Protein AF-A0A7X6VJ50-F1 (afdb_monomer_lite)

Secondary structure (DSSP, 8-state):
---PPPP----TTHHHHHHHHHHTS---S-SEEEEEETTTTEEEEEEHHHHHHHHHHHHS-TTS-HHHHHHHHHHHHHHHHHHHHHHHHS---S-SS-TT-SEE----

Sequence (108 aa):
MVFAVPAIIGANGFLADNIKNELQQQSILPEEISVFFSEEGVVQQVNFEEYVKGVVAAEMPASFEKEALKAQAVAARTYAYYKIKQFEDAPPITMHPHADAPICTEPT

Radius of gyration: 23.14 Å; chains: 1; bounding box: 34×84×31 Å

Foldseek 3Di:
DDDDDDDPPDPPPVVVVVVVVVVVPDPPDDQWFWEQEVVVRDIDIDGLLVVLVVQLVVPDPPPDDPVVSVVSSVVSSVVLVVLVVVCVVPQDPDDDSDSPGSHYDDDD

pLDDT: mean 77.04, std 18.75, range [38.5, 96.81]

Structure (mmCIF, N/CA/C/O backbone):
data_AF-A0A7X6VJ50-F1
#
_entry.id   AF-A0A7X6VJ50-F1
#
loop_
_atom_site.group_PDB
_atom_site.id
_atom_site.type_symbol
_atom_site.label_atom_id
_atom_site.label_alt_id
_atom_site.label_comp_id
_atom_site.label_asym_id
_atom_site.label_entity_id
_atom_site.label_seq_id
_atom_site.pdbx_PDB_ins_code
_atom_site.Cartn_x
_atom_site.Cartn_y
_atom_site.Cartn_z
_atom_site.occupancy
_atom_site.B_iso_or_equiv
_atom_site.auth_seq_id
_atom_site.auth_comp_id
_atom_site.auth_asym_id
_atom_site.auth_atom_id
_atom_site.pdbx_PDB_model_num
ATOM 1 N N . MET A 1 1 ? 1.004 70.553 17.083 1.00 43.38 1 MET A N 1
ATOM 2 C CA . MET A 1 1 ? 1.354 70.252 15.680 1.00 43.38 1 MET A CA 1
ATOM 3 C C . MET A 1 1 ? 1.177 68.753 15.508 1.00 43.38 1 MET A C 1
ATOM 5 O O . MET A 1 1 ? 1.861 67.997 16.182 1.00 43.38 1 MET A O 1
ATOM 9 N N . VAL A 1 2 ? 0.140 68.343 14.780 1.00 38.50 2 VAL A N 1
ATOM 10 C CA . VAL A 1 2 ? -0.260 66.939 14.609 1.00 38.50 2 VAL A CA 1
ATOM 11 C C . VAL A 1 2 ? 0.732 66.287 13.651 1.00 38.50 2 VAL A C 1
ATOM 13 O O . VAL A 1 2 ? 0.770 66.662 12.484 1.00 38.50 2 VAL A O 1
ATOM 16 N N . PHE A 1 3 ? 1.547 65.351 14.129 1.00 44.28 3 PHE A N 1
ATOM 17 C CA . PHE A 1 3 ? 2.340 64.498 13.248 1.00 44.28 3 PHE A CA 1
ATOM 18 C C . PHE A 1 3 ? 1.558 63.207 13.019 1.00 44.28 3 PHE A C 1
ATOM 20 O O . PHE A 1 3 ? 1.257 62.468 13.953 1.00 44.28 3 PHE A O 1
ATOM 27 N N . ALA A 1 4 ? 1.146 63.023 11.767 1.00 39.72 4 ALA A N 1
ATOM 28 C CA . ALA A 1 4 ? 0.368 61.897 11.289 1.00 39.72 4 ALA A CA 1
ATOM 29 C C . ALA A 1 4 ? 1.104 60.572 11.533 1.00 39.72 4 ALA A C 1
ATOM 31 O O . ALA A 1 4 ? 2.281 60.428 11.203 1.00 39.72 4 ALA A O 1
ATOM 32 N N . VAL A 1 5 ? 0.382 59.601 12.086 1.00 44.12 5 VAL A N 1
ATOM 33 C CA . VAL A 1 5 ? 0.803 58.200 12.142 1.00 44.12 5 VAL A CA 1
ATOM 34 C C . VAL A 1 5 ? 0.688 57.630 10.724 1.00 44.12 5 VAL A C 1
ATOM 36 O O . VAL A 1 5 ? -0.398 57.717 10.142 1.00 44.12 5 VAL A O 1
ATOM 39 N N . PRO A 1 6 ? 1.748 57.047 10.140 1.00 48.41 6 PRO A N 1
ATOM 40 C CA . PRO A 1 6 ? 1.615 56.328 8.885 1.00 48.41 6 PRO A CA 1
ATOM 41 C C . PRO A 1 6 ? 0.794 55.061 9.129 1.00 48.41 6 PRO A C 1
ATOM 43 O O . PRO A 1 6 ? 1.108 54.255 10.005 1.00 48.41 6 PRO A O 1
ATOM 46 N N . ALA A 1 7 ? -0.275 54.908 8.354 1.00 40.97 7 ALA A N 1
ATOM 47 C CA . ALA A 1 7 ? -1.102 53.717 8.320 1.00 40.97 7 ALA A CA 1
ATOM 48 C C . ALA A 1 7 ? -0.248 52.473 8.023 1.00 40.97 7 ALA A C 1
ATOM 50 O O . ALA A 1 7 ? 0.473 52.427 7.025 1.00 40.97 7 ALA A O 1
ATOM 51 N N . ILE A 1 8 ? -0.363 51.450 8.873 1.00 50.75 8 ILE A N 1
ATOM 52 C CA . ILE A 1 8 ? 0.107 50.095 8.580 1.00 50.75 8 ILE A CA 1
ATOM 53 C C . ILE A 1 8 ? -0.804 49.547 7.476 1.00 50.75 8 ILE A C 1
ATOM 55 O O . ILE A 1 8 ? -1.899 49.052 7.735 1.00 50.75 8 ILE A O 1
ATOM 59 N N . ILE A 1 9 ? -0.378 49.703 6.224 1.00 47.00 9 ILE A N 1
ATOM 60 C CA . ILE A 1 9 ? -1.047 49.117 5.064 1.00 47.00 9 ILE A CA 1
ATOM 61 C C . ILE A 1 9 ? -0.576 47.664 4.936 1.00 47.00 9 ILE A C 1
ATOM 63 O O . ILE A 1 9 ? 0.538 47.388 4.509 1.00 47.00 9 ILE A O 1
ATOM 67 N N . GLY A 1 10 ? -1.458 46.757 5.360 1.00 47.97 10 GLY A N 1
ATOM 68 C CA . GLY A 1 10 ? -1.701 45.430 4.788 1.00 47.97 10 GLY A CA 1
ATOM 69 C C . GLY A 1 10 ? -0.504 44.569 4.372 1.00 47.97 10 GLY A C 1
ATOM 70 O O . GLY A 1 10 ? -0.183 44.498 3.193 1.00 47.97 10 GLY A O 1
ATOM 71 N N . ALA A 1 11 ? 0.016 43.763 5.302 1.00 51.50 11 ALA A N 1
ATOM 72 C CA . ALA A 1 11 ? 0.800 42.558 4.992 1.00 51.50 11 ALA A CA 1
ATOM 73 C C . ALA A 1 11 ? -0.028 41.258 5.134 1.00 51.50 11 ALA A C 1
ATOM 75 O O . ALA A 1 11 ? 0.526 40.178 5.322 1.00 51.50 11 ALA A O 1
ATOM 76 N N . ASN A 1 12 ? -1.362 41.339 5.035 1.00 53.66 12 ASN A N 1
ATOM 77 C CA . ASN A 1 12 ? -2.250 40.180 5.218 1.00 53.66 12 ASN A CA 1
ATOM 78 C C . ASN A 1 12 ? -2.243 39.187 4.035 1.00 53.66 12 ASN A C 1
ATOM 80 O O . ASN A 1 12 ? -2.816 38.111 4.163 1.00 53.66 12 ASN A O 1
ATOM 84 N N . GLY A 1 13 ? -1.612 39.522 2.901 1.00 52.16 13 GLY A N 1
ATOM 85 C CA . GLY A 1 13 ? -1.437 38.600 1.765 1.00 52.16 13 GLY A CA 1
ATOM 86 C C . GLY A 1 13 ? -0.111 37.835 1.808 1.00 52.16 13 GLY A C 1
ATOM 87 O O . GLY A 1 13 ? -0.086 36.616 1.705 1.00 52.16 13 GLY A O 1
ATOM 88 N N . PHE A 1 14 ? 0.996 38.535 2.070 1.00 51.41 14 PHE A N 1
ATOM 89 C CA . PHE A 1 14 ? 2.343 37.963 1.964 1.00 51.41 14 PHE A CA 1
ATOM 90 C C . PHE A 1 14 ? 2.637 36.867 3.004 1.00 51.41 14 PHE A C 1
ATOM 92 O O . PHE A 1 14 ? 3.321 35.893 2.702 1.00 51.41 14 PHE A O 1
ATOM 99 N N . LEU A 1 15 ? 2.084 36.980 4.219 1.00 55.06 15 LEU A N 1
ATOM 100 C CA . LEU A 1 15 ? 2.228 35.928 5.234 1.00 55.06 15 LEU A CA 1
ATOM 101 C C . LEU A 1 15 ? 1.354 34.698 4.936 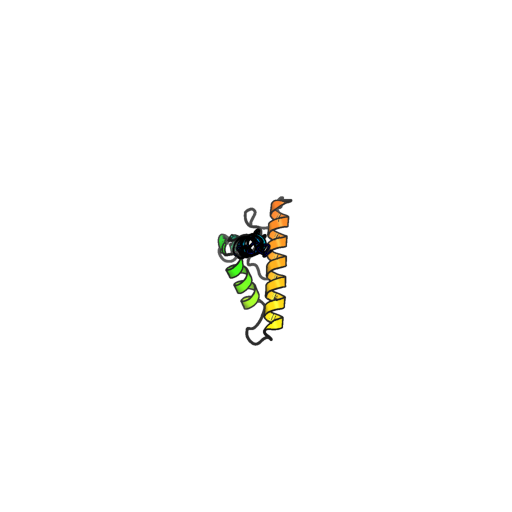1.00 55.06 15 LEU A C 1
ATOM 103 O O . LEU A 1 15 ? 1.767 33.579 5.220 1.00 55.06 15 LEU A O 1
ATOM 107 N N . ALA A 1 16 ? 0.171 34.881 4.339 1.00 56.59 16 ALA A N 1
ATOM 108 C CA . ALA A 1 16 ? -0.736 33.778 4.018 1.00 56.59 16 ALA A CA 1
ATOM 109 C C . ALA A 1 16 ? -0.254 32.960 2.809 1.00 56.59 16 ALA A C 1
ATOM 111 O O . ALA A 1 16 ? -0.411 31.738 2.788 1.00 56.59 16 ALA A O 1
ATOM 112 N N . ASP A 1 17 ? 0.359 33.624 1.831 1.00 57.03 17 ASP A N 1
ATOM 113 C CA . ASP A 1 17 ? 0.870 32.977 0.622 1.00 57.03 17 ASP A CA 1
ATOM 114 C C . ASP A 1 17 ? 2.182 32.215 0.883 1.00 57.03 17 ASP A C 1
ATOM 116 O O . ASP A 1 17 ? 2.406 31.157 0.294 1.00 57.03 17 ASP A O 1
ATOM 120 N N . ASN A 1 18 ? 3.007 32.670 1.836 1.00 57.00 18 ASN A N 1
ATOM 121 C CA . ASN A 1 18 ? 4.210 31.942 2.257 1.00 57.00 18 ASN A CA 1
ATOM 122 C C . ASN A 1 18 ? 3.889 30.687 3.086 1.00 57.00 18 ASN A C 1
ATOM 124 O O . ASN A 1 18 ? 4.487 29.645 2.841 1.00 57.00 18 ASN A O 1
ATOM 128 N N . ILE A 1 19 ? 2.895 30.728 3.985 1.00 62.47 19 ILE A N 1
ATOM 129 C CA . ILE A 1 19 ? 2.475 29.537 4.756 1.00 62.47 19 ILE A CA 1
ATOM 130 C C . ILE A 1 19 ? 1.886 28.460 3.831 1.00 62.47 19 ILE A C 1
ATOM 132 O O . ILE A 1 19 ? 2.114 27.268 4.031 1.00 62.47 19 ILE A O 1
ATOM 136 N N . LYS A 1 20 ? 1.145 28.860 2.789 1.00 55.88 20 LYS A N 1
ATOM 137 C CA . LYS A 1 20 ? 0.635 27.917 1.782 1.00 55.88 20 LYS A CA 1
ATOM 138 C C . LYS A 1 20 ? 1.760 27.298 0.957 1.00 55.88 20 LYS A C 1
ATOM 140 O O . LYS A 1 20 ? 1.718 26.098 0.721 1.00 55.88 20 LYS A O 1
ATOM 145 N N . ASN A 1 21 ? 2.767 28.082 0.570 1.00 52.69 21 ASN A N 1
ATOM 146 C CA . ASN A 1 21 ? 3.926 27.568 -0.161 1.00 52.69 21 ASN A CA 1
ATOM 147 C C . ASN A 1 21 ? 4.795 26.619 0.686 1.00 52.69 21 ASN A C 1
ATOM 149 O O . ASN A 1 21 ? 5.271 25.624 0.155 1.00 52.69 21 ASN A O 1
ATOM 153 N N . GLU A 1 22 ? 4.941 26.847 1.996 1.00 55.81 22 GLU A N 1
ATOM 154 C CA . GLU A 1 22 ? 5.686 25.940 2.888 1.00 55.81 22 GLU A CA 1
ATOM 155 C C . GLU A 1 22 ? 4.929 24.634 3.193 1.00 55.81 22 GLU A C 1
ATOM 157 O O . GLU A 1 22 ? 5.545 23.574 3.271 1.00 55.81 22 GLU A O 1
ATOM 162 N N . LEU A 1 23 ? 3.593 24.665 3.294 1.00 54.66 23 LEU A N 1
ATOM 163 C CA . LEU A 1 23 ? 2.769 23.450 3.427 1.00 54.66 23 LEU A CA 1
ATOM 164 C C . LEU A 1 23 ? 2.611 22.676 2.105 1.00 54.66 23 LEU A C 1
ATOM 166 O O . LEU A 1 23 ? 2.249 21.501 2.124 1.00 54.66 23 LEU A O 1
ATOM 170 N N . GLN A 1 24 ? 2.877 23.326 0.968 1.00 53.38 24 GLN A N 1
ATOM 171 C CA . GLN A 1 24 ? 2.949 22.704 -0.358 1.00 53.38 24 GLN A CA 1
ATOM 172 C C . GLN A 1 24 ? 4.381 22.344 -0.781 1.00 53.38 24 GLN A C 1
ATOM 174 O O . GLN A 1 24 ? 4.582 21.872 -1.902 1.00 53.38 24 GLN A O 1
ATOM 179 N N . GLN A 1 25 ? 5.375 22.506 0.099 1.00 52.88 25 GLN A N 1
ATOM 180 C CA . GLN A 1 25 ? 6.759 22.133 -0.172 1.00 52.88 25 GLN A CA 1
ATOM 181 C C . GLN A 1 25 ? 6.901 20.600 -0.162 1.00 52.88 25 GLN A C 1
ATOM 183 O O . GLN A 1 25 ? 7.274 19.984 0.829 1.00 52.88 25 GLN A O 1
ATOM 188 N N . GLN A 1 26 ? 6.604 20.029 -1.333 1.00 51.94 26 GLN A N 1
ATOM 189 C CA . GLN A 1 26 ? 6.927 18.694 -1.831 1.00 51.94 26 GLN A CA 1
ATOM 190 C C . GLN A 1 26 ? 6.322 17.535 -1.034 1.00 51.94 26 GLN A C 1
ATOM 192 O O . GLN A 1 26 ? 6.847 17.105 -0.009 1.00 51.94 26 GLN A O 1
ATOM 197 N N . SER A 1 27 ? 5.267 16.926 -1.582 1.00 62.22 27 SER A N 1
ATOM 198 C CA . SER A 1 27 ? 4.950 15.538 -1.259 1.00 62.22 27 SER A CA 1
ATOM 199 C C . SER A 1 27 ? 6.192 14.694 -1.564 1.00 62.22 27 SER A C 1
ATOM 201 O O . SER A 1 27 ? 6.468 14.356 -2.708 1.00 62.22 27 SER A O 1
ATOM 203 N N . ILE A 1 28 ? 6.969 14.369 -0.531 1.00 75.38 28 ILE A N 1
ATOM 204 C CA . ILE A 1 28 ? 8.123 13.457 -0.592 1.00 75.38 28 ILE A CA 1
ATOM 205 C C . ILE A 1 28 ? 7.731 12.045 -1.052 1.00 75.38 28 ILE A C 1
ATOM 207 O O . ILE A 1 28 ? 8.594 11.202 -1.270 1.00 75.38 28 ILE A O 1
ATOM 211 N N . LEU A 1 29 ? 6.430 11.780 -1.167 1.00 82.69 29 LEU A N 1
ATOM 212 C CA . LEU A 1 29 ? 5.857 10.502 -1.538 1.00 82.69 29 LEU A CA 1
ATOM 213 C C . LEU A 1 29 ? 5.467 10.513 -3.018 1.00 82.69 29 LEU A C 1
ATOM 215 O O . LEU A 1 29 ? 4.966 11.533 -3.502 1.00 82.69 29 LEU A O 1
ATOM 219 N N . PRO A 1 30 ? 5.669 9.390 -3.721 1.00 88.88 30 PRO A N 1
ATOM 220 C CA . PRO A 1 30 ? 5.235 9.254 -5.101 1.00 88.88 30 PRO A CA 1
ATOM 221 C C . PRO A 1 30 ? 3.703 9.267 -5.189 1.00 88.88 30 PRO A C 1
ATOM 223 O O . PRO A 1 30 ? 3.018 8.784 -4.289 1.00 88.88 30 PRO A O 1
ATOM 226 N N . GLU A 1 31 ? 3.163 9.810 -6.280 1.00 92.00 31 GLU A N 1
ATOM 227 C CA . GLU A 1 31 ? 1.722 9.761 -6.568 1.00 92.00 31 GLU A CA 1
ATOM 228 C C . GLU A 1 31 ? 1.292 8.355 -7.014 1.00 92.00 31 GLU A C 1
ATOM 230 O O . GLU A 1 31 ? 0.262 7.839 -6.577 1.00 92.00 31 GLU A O 1
ATOM 235 N N . GLU A 1 32 ? 2.132 7.703 -7.820 1.00 94.38 32 GLU A N 1
ATOM 236 C CA . GLU A 1 32 ? 1.940 6.343 -8.318 1.00 94.38 32 GLU A CA 1
ATOM 237 C C . GLU A 1 32 ? 3.170 5.476 -8.061 1.00 94.38 32 GLU A C 1
ATOM 239 O O . GLU A 1 32 ? 4.303 5.960 -8.050 1.00 94.38 32 GLU A O 1
ATOM 244 N N . ILE A 1 33 ? 2.942 4.176 -7.892 1.00 92.31 33 ILE A N 1
ATOM 245 C CA . ILE A 1 33 ? 3.984 3.171 -7.701 1.00 92.31 33 ILE A CA 1
ATOM 246 C C . ILE A 1 33 ? 3.752 1.965 -8.607 1.00 92.31 33 ILE A C 1
ATOM 248 O O . ILE A 1 33 ? 2.611 1.606 -8.898 1.00 92.31 33 ILE A O 1
ATOM 252 N N . SER A 1 34 ? 4.843 1.318 -9.012 1.00 92.06 34 SER A N 1
ATOM 253 C CA . SER A 1 34 ? 4.795 0.048 -9.735 1.00 92.06 34 SER A CA 1
ATOM 254 C C . SER A 1 34 ? 4.691 -1.105 -8.741 1.00 92.06 34 SER A C 1
ATOM 256 O O . SER A 1 34 ? 5.554 -1.269 -7.874 1.00 92.06 34 SER A O 1
ATOM 258 N N . VAL A 1 35 ? 3.635 -1.904 -8.862 1.00 90.75 35 VAL A N 1
ATOM 259 C CA . VAL A 1 35 ? 3.370 -3.062 -8.001 1.00 90.75 35 VAL A CA 1
ATOM 260 C C . VAL A 1 35 ? 3.280 -4.312 -8.863 1.00 90.75 35 VAL A C 1
ATOM 262 O O . VAL A 1 35 ? 2.547 -4.333 -9.850 1.00 90.75 35 VAL A O 1
ATOM 265 N N . PHE A 1 36 ? 4.017 -5.355 -8.494 1.00 90.81 36 PHE A N 1
ATOM 266 C CA . PHE A 1 36 ? 3.899 -6.672 -9.106 1.00 90.81 36 PHE A CA 1
ATOM 267 C C . PHE A 1 36 ? 2.802 -7.492 -8.422 1.00 90.81 36 PHE A C 1
ATOM 269 O O . PHE A 1 36 ? 2.867 -7.763 -7.220 1.00 90.81 36 PHE A O 1
ATOM 276 N N . PHE A 1 37 ? 1.808 -7.891 -9.209 1.00 88.31 37 PHE A N 1
ATOM 277 C CA . PHE A 1 37 ? 0.706 -8.751 -8.802 1.00 88.31 37 PHE A CA 1
ATOM 278 C C . PHE A 1 37 ? 1.059 -10.202 -9.122 1.00 88.31 37 PHE A C 1
ATOM 280 O O . PHE A 1 37 ? 0.930 -10.647 -10.264 1.00 88.31 37 PHE A O 1
ATOM 287 N N . SER A 1 38 ? 1.520 -10.950 -8.119 1.00 84.81 38 SER A N 1
ATOM 288 C CA . SER A 1 38 ? 2.038 -12.310 -8.329 1.00 84.81 38 SER A CA 1
ATOM 289 C C . SER A 1 38 ? 1.002 -13.312 -8.823 1.00 84.81 38 SER A C 1
ATOM 291 O O . SER A 1 38 ? 1.357 -14.225 -9.563 1.00 84.81 38 SER A O 1
ATOM 293 N N . GLU A 1 39 ? -0.272 -13.142 -8.460 1.00 85.00 39 GLU A N 1
ATOM 294 C CA . GLU A 1 39 ? -1.355 -14.025 -8.924 1.00 85.00 39 GLU A CA 1
ATOM 295 C C . GLU A 1 39 ? -1.552 -13.945 -10.446 1.00 85.00 39 GLU A C 1
ATOM 297 O O . GLU A 1 39 ? -1.911 -14.926 -11.096 1.00 85.00 39 GLU A O 1
ATOM 302 N N . GLU A 1 40 ? -1.283 -12.772 -11.015 1.00 86.44 40 GLU A N 1
ATOM 303 C CA . GLU A 1 40 ? -1.498 -12.447 -12.425 1.00 86.44 40 GLU A CA 1
ATOM 304 C C . GLU A 1 40 ? -0.183 -12.452 -13.219 1.00 86.44 40 GLU A C 1
ATOM 306 O O . GLU A 1 40 ? -0.192 -12.528 -14.447 1.00 86.44 40 GLU A O 1
ATOM 311 N N . GLY A 1 41 ? 0.954 -12.368 -12.523 1.00 86.56 41 GLY A N 1
ATOM 312 C CA . GLY A 1 41 ? 2.282 -12.274 -13.117 1.00 86.56 41 GLY A CA 1
ATOM 313 C C . GLY A 1 41 ? 2.537 -10.951 -13.843 1.00 86.56 41 GLY A C 1
ATOM 314 O O . GLY A 1 41 ? 3.350 -10.921 -14.767 1.00 86.56 41 GLY A O 1
ATOM 315 N N . VAL A 1 42 ? 1.847 -9.867 -13.468 1.00 88.38 42 VAL A N 1
ATOM 316 C CA . VAL A 1 42 ? 1.938 -8.560 -14.146 1.00 88.38 42 VAL A CA 1
ATOM 317 C C . VAL A 1 42 ? 2.335 -7.435 -13.194 1.00 88.38 42 VAL A C 1
ATOM 319 O O . VAL A 1 42 ? 2.022 -7.461 -12.006 1.00 88.38 42 VAL A O 1
ATOM 322 N N . VAL A 1 43 ? 3.006 -6.413 -13.730 1.00 90.25 43 VAL A N 1
ATOM 323 C CA . VAL A 1 43 ? 3.257 -5.148 -13.025 1.00 90.25 43 VAL A CA 1
ATOM 324 C C . VAL A 1 43 ? 2.173 -4.145 -13.405 1.00 90.25 43 VAL A C 1
ATOM 326 O O . VAL A 1 43 ? 1.907 -3.945 -14.590 1.00 90.25 43 VAL A O 1
ATOM 329 N N . GLN A 1 44 ? 1.567 -3.495 -12.413 1.00 91.44 44 GLN A N 1
ATOM 330 C CA . GLN A 1 44 ? 0.580 -2.437 -12.621 1.00 91.44 44 GLN A CA 1
ATOM 331 C C . GLN A 1 44 ? 0.990 -1.156 -11.888 1.00 91.44 44 GLN A C 1
ATOM 333 O O . GLN A 1 44 ? 1.620 -1.201 -10.830 1.00 91.44 44 GLN A O 1
ATOM 338 N N . GLN A 1 45 ? 0.605 -0.010 -12.454 1.00 93.88 45 GLN A N 1
ATOM 339 C CA . GLN A 1 45 ? 0.713 1.289 -11.794 1.00 93.88 45 GLN A CA 1
ATOM 340 C C . GLN A 1 45 ? -0.483 1.485 -10.869 1.00 93.88 45 GLN A C 1
ATOM 342 O O . GLN A 1 45 ? -1.632 1.392 -11.301 1.00 93.88 45 GLN A O 1
ATOM 347 N N . VAL A 1 46 ? -0.208 1.763 -9.601 1.00 93.31 46 VAL A N 1
ATOM 348 C CA . VAL A 1 46 ? -1.233 1.956 -8.574 1.00 93.31 46 VAL A CA 1
ATOM 349 C C . VAL A 1 46 ? -0.976 3.277 -7.868 1.00 93.31 46 VAL A C 1
ATOM 351 O O . VAL A 1 46 ? 0.169 3.612 -7.563 1.00 93.31 46 VAL A O 1
ATOM 354 N N . ASN A 1 47 ? -2.039 4.026 -7.569 1.00 95.88 47 ASN A N 1
ATOM 355 C CA . ASN A 1 47 ? -1.919 5.204 -6.719 1.00 95.88 47 ASN A CA 1
ATOM 356 C C . ASN A 1 47 ? -1.358 4.801 -5.345 1.00 95.88 47 ASN A C 1
ATOM 358 O O . ASN A 1 47 ? -1.839 3.855 -4.716 1.00 95.88 47 ASN A O 1
ATOM 362 N N . PHE A 1 48 ? -0.351 5.530 -4.868 1.00 94.50 48 PHE A N 1
ATOM 363 C CA . PHE A 1 48 ? 0.371 5.170 -3.650 1.00 94.50 48 PHE A CA 1
ATOM 364 C C . PHE A 1 48 ? -0.534 5.104 -2.410 1.00 94.50 48 PHE A C 1
ATOM 366 O O . PHE A 1 48 ? -0.399 4.205 -1.580 1.00 94.50 48 PHE A O 1
ATOM 373 N N . GLU A 1 49 ? -1.499 6.017 -2.294 1.00 94.88 49 GLU A N 1
ATOM 374 C CA . GLU A 1 49 ? -2.438 6.049 -1.169 1.00 94.88 49 GLU A CA 1
ATOM 375 C C . GLU A 1 49 ? -3.482 4.933 -1.254 1.00 94.88 49 GLU A C 1
ATOM 377 O O . GLU A 1 49 ? -3.874 4.378 -0.227 1.00 94.88 49 GLU A O 1
ATOM 382 N N . GLU A 1 50 ? -3.921 4.567 -2.461 1.00 95.50 50 GLU A N 1
ATOM 383 C CA . GLU A 1 50 ? -4.785 3.396 -2.655 1.00 95.50 50 GLU A CA 1
ATOM 384 C C . GLU A 1 50 ? -4.067 2.104 -2.268 1.00 95.50 50 GLU A C 1
ATOM 386 O O . GLU A 1 50 ? -4.646 1.278 -1.562 1.00 95.50 50 GLU A O 1
ATOM 391 N N . TYR A 1 51 ? -2.790 1.965 -2.634 1.00 94.81 51 TYR A N 1
ATOM 392 C CA . TYR A 1 51 ? -1.972 0.836 -2.197 1.00 94.81 51 TYR A CA 1
ATOM 393 C C . TYR A 1 51 ? -1.885 0.764 -0.664 1.00 94.81 51 TYR A C 1
ATOM 395 O O . TYR A 1 51 ? -2.188 -0.274 -0.077 1.00 94.81 51 TYR A O 1
ATOM 403 N N . VAL A 1 52 ? -1.548 1.874 0.007 1.00 94.81 52 VAL A N 1
ATOM 404 C CA . VAL A 1 52 ? -1.463 1.914 1.480 1.00 94.81 52 VAL A CA 1
ATOM 405 C C . VAL A 1 52 ? -2.808 1.567 2.124 1.00 94.81 52 VAL A C 1
ATOM 407 O O . VAL A 1 52 ? -2.844 0.803 3.090 1.00 94.81 52 VAL A O 1
ATOM 410 N N . LYS A 1 53 ? -3.925 2.075 1.591 1.00 94.75 53 LYS A N 1
ATOM 411 C CA . LYS A 1 53 ? -5.268 1.715 2.073 1.00 94.75 53 LYS A CA 1
ATOM 412 C C . LYS A 1 53 ? -5.565 0.227 1.901 1.00 94.75 53 LYS A C 1
ATOM 414 O O . LYS A 1 53 ? -6.106 -0.375 2.827 1.00 94.75 53 LYS A O 1
ATOM 419 N N . GLY A 1 54 ? -5.192 -0.358 0.763 1.00 93.94 54 GLY A N 1
ATOM 420 C CA . GLY A 1 54 ? -5.319 -1.791 0.505 1.00 93.94 54 GLY A CA 1
ATOM 421 C C . GLY A 1 54 ? -4.547 -2.628 1.524 1.00 93.94 54 GLY A C 1
ATOM 422 O O . GLY A 1 54 ? -5.123 -3.529 2.126 1.00 93.94 54 GLY A O 1
ATOM 423 N N . VAL A 1 55 ? -3.289 -2.265 1.801 1.00 93.69 55 VAL A N 1
ATOM 424 C CA . VAL A 1 55 ? -2.457 -2.937 2.816 1.00 93.69 55 VAL A CA 1
ATOM 425 C C . VAL A 1 55 ? -3.096 -2.855 4.201 1.00 93.69 55 VAL A C 1
ATOM 427 O O . VAL A 1 55 ? -3.205 -3.864 4.889 1.00 93.69 55 VAL A O 1
ATOM 430 N N . VAL A 1 56 ? -3.565 -1.676 4.621 1.00 94.88 56 VAL A N 1
ATOM 431 C CA . VAL A 1 56 ? -4.217 -1.525 5.935 1.00 94.88 56 VAL A CA 1
ATOM 432 C C . VAL A 1 56 ? -5.484 -2.376 6.022 1.00 94.88 56 VAL A C 1
ATOM 434 O O . VAL A 1 56 ? -5.713 -3.003 7.051 1.00 94.88 56 VAL A O 1
ATOM 437 N N . ALA A 1 57 ? -6.289 -2.425 4.959 1.00 94.06 57 ALA A N 1
ATOM 438 C CA . ALA A 1 57 ? -7.513 -3.222 4.924 1.00 94.06 57 ALA A CA 1
ATOM 439 C C . ALA A 1 57 ? -7.251 -4.738 4.903 1.00 94.06 57 ALA A C 1
ATOM 441 O O . ALA A 1 57 ? -8.058 -5.494 5.442 1.00 94.06 57 ALA A O 1
ATOM 442 N N . ALA A 1 58 ? -6.149 -5.177 4.289 1.00 92.25 58 ALA A N 1
ATOM 443 C CA . ALA A 1 58 ? -5.753 -6.581 4.238 1.00 92.25 58 ALA A CA 1
ATOM 444 C C . ALA A 1 58 ? -5.163 -7.071 5.572 1.00 92.25 58 ALA A C 1
ATOM 446 O O . ALA A 1 58 ? -5.476 -8.172 6.016 1.00 92.25 58 ALA A O 1
ATOM 447 N N . GLU A 1 59 ? -4.348 -6.240 6.229 1.00 90.00 59 GLU A N 1
ATOM 448 C CA . GLU A 1 59 ? -3.610 -6.605 7.447 1.00 90.00 59 GLU A CA 1
ATOM 449 C C . GLU A 1 59 ? -4.399 -6.355 8.740 1.00 90.00 59 GLU A C 1
ATOM 451 O O . GLU A 1 59 ? -4.177 -7.020 9.753 1.00 90.00 59 GLU A O 1
ATOM 456 N N . MET A 1 60 ? -5.316 -5.380 8.746 1.00 92.69 60 MET A N 1
ATOM 457 C CA . MET A 1 60 ? -6.050 -4.989 9.948 1.00 92.69 60 MET A CA 1
ATOM 458 C C . MET A 1 60 ? -7.569 -5.024 9.763 1.00 92.69 60 MET A C 1
A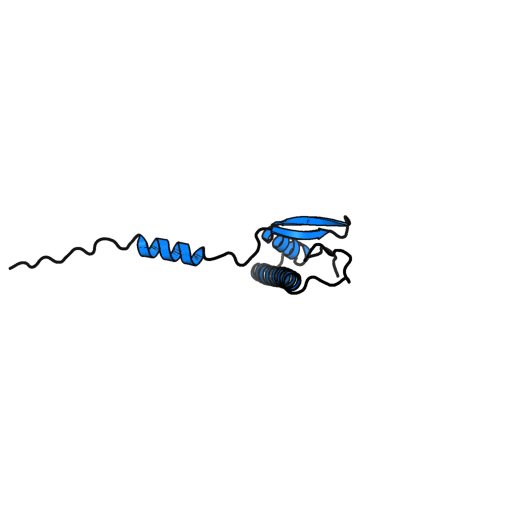TOM 460 O O . MET A 1 60 ? -8.109 -4.330 8.899 1.00 92.69 60 MET A O 1
ATOM 464 N N . PRO A 1 61 ? -8.305 -5.729 10.645 1.00 93.00 61 PRO A N 1
ATOM 465 C CA . PRO A 1 61 ? -9.759 -5.667 10.661 1.00 93.00 61 PRO A CA 1
ATOM 466 C C . PRO A 1 61 ? -10.263 -4.246 10.930 1.00 93.00 61 PRO A C 1
ATOM 468 O O . PRO A 1 61 ? -9.818 -3.578 11.864 1.00 93.00 61 PRO A O 1
ATOM 471 N N . ALA A 1 62 ? -11.286 -3.817 10.188 1.00 91.88 62 ALA A N 1
ATOM 472 C CA . ALA A 1 62 ? -11.902 -2.495 10.350 1.00 91.88 62 ALA A CA 1
ATOM 473 C C . ALA A 1 62 ? -12.532 -2.256 11.739 1.00 91.88 62 ALA A C 1
ATOM 475 O O . ALA A 1 62 ? -12.837 -1.119 12.088 1.00 91.88 62 ALA A O 1
ATOM 476 N N . SER A 1 63 ? -12.733 -3.315 12.532 1.00 94.31 63 SER A N 1
ATOM 477 C CA . SER A 1 63 ? -13.216 -3.238 13.914 1.00 94.31 63 SER A CA 1
ATOM 478 C C . SER A 1 63 ? -12.144 -2.818 14.925 1.00 94.31 63 SER A C 1
ATOM 480 O O . SER A 1 63 ? -12.461 -2.673 16.104 1.00 94.31 63 SER A O 1
ATOM 482 N N . PHE A 1 64 ? -10.881 -2.685 14.511 1.00 93.81 64 PHE A N 1
ATOM 483 C CA . PHE A 1 64 ? -9.813 -2.206 15.383 1.00 93.81 64 PHE A CA 1
ATOM 484 C C . PHE A 1 64 ? -9.987 -0.726 15.710 1.00 93.81 64 PHE A C 1
ATOM 486 O O . PHE A 1 64 ? -10.635 0.038 14.994 1.00 93.81 64 PHE A O 1
ATOM 493 N N . GLU A 1 65 ? -9.352 -0.316 16.803 1.00 95.88 65 GLU A N 1
ATOM 494 C CA . GLU A 1 65 ? -9.329 1.079 17.214 1.00 95.88 65 GLU A CA 1
ATOM 495 C C . GLU A 1 65 ? -8.769 1.982 16.114 1.00 95.88 65 GLU A C 1
ATOM 497 O O . GLU A 1 65 ? -7.783 1.663 15.442 1.00 95.88 65 GLU A O 1
ATOM 502 N N . LYS A 1 66 ? -9.363 3.169 15.975 1.00 95.44 66 LYS A N 1
ATOM 503 C CA . LYS A 1 66 ? -8.991 4.125 14.923 1.00 95.44 66 LYS A CA 1
ATOM 504 C C . LYS A 1 66 ? -7.510 4.506 14.974 1.00 95.44 66 LYS A C 1
ATOM 506 O O . LYS A 1 66 ? -6.884 4.677 13.932 1.00 95.44 66 LYS A O 1
ATOM 511 N N . GLU A 1 67 ? -6.942 4.633 16.171 1.00 96.81 67 GLU A N 1
ATOM 512 C CA . GLU A 1 67 ? -5.520 4.954 16.340 1.00 96.81 67 GLU A CA 1
ATOM 513 C C . GLU A 1 67 ? -4.606 3.794 15.925 1.00 96.81 67 GLU A C 1
ATOM 515 O O . GLU A 1 67 ? -3.522 4.033 15.398 1.00 96.81 67 GLU A O 1
ATOM 520 N N . ALA A 1 68 ? -5.063 2.548 16.064 1.00 95.62 68 ALA A N 1
ATOM 521 C CA . ALA A 1 68 ? -4.321 1.384 15.593 1.00 95.62 68 ALA A CA 1
ATOM 522 C C . ALA A 1 68 ? -4.280 1.346 14.054 1.00 95.62 68 ALA A C 1
ATOM 524 O O . ALA A 1 68 ? -3.211 1.174 13.471 1.00 95.62 68 ALA A O 1
ATOM 525 N N . LEU A 1 69 ? -5.411 1.625 13.393 1.00 95.88 69 LEU A N 1
ATOM 526 C CA . LEU A 1 69 ? -5.475 1.731 11.928 1.00 95.88 69 LEU A CA 1
ATOM 527 C C . LEU A 1 69 ? -4.577 2.857 11.390 1.00 95.88 69 LEU A C 1
ATOM 529 O O . LEU A 1 69 ? -3.908 2.691 10.371 1.00 95.88 69 LEU A O 1
ATOM 533 N N . LYS A 1 70 ? -4.509 3.998 12.089 1.00 95.88 70 LYS A N 1
ATOM 534 C CA . LYS A 1 70 ? -3.579 5.084 11.738 1.00 95.88 70 LYS A CA 1
ATOM 535 C C . LYS A 1 70 ? -2.120 4.667 11.901 1.00 95.88 70 LYS A C 1
ATOM 537 O O . LYS A 1 70 ? -1.313 4.979 11.030 1.00 95.88 70 LYS A O 1
ATOM 542 N N . ALA A 1 71 ? -1.781 3.985 12.995 1.00 96.56 71 ALA A N 1
ATOM 543 C CA . ALA A 1 71 ? -0.420 3.515 13.233 1.00 96.56 71 ALA A CA 1
ATOM 544 C C . ALA A 1 71 ? 0.041 2.574 12.109 1.00 96.56 71 ALA A C 1
ATOM 546 O O . ALA A 1 71 ? 1.131 2.754 11.566 1.00 96.56 71 ALA A O 1
ATOM 547 N N . GLN A 1 72 ? -0.824 1.651 11.685 1.00 96.50 72 GLN A N 1
ATOM 548 C CA . GLN A 1 72 ? -0.542 0.770 10.555 1.00 96.50 72 GLN A CA 1
ATOM 549 C C . GLN A 1 72 ? -0.445 1.520 9.231 1.00 96.50 72 GLN A C 1
ATOM 551 O O . GLN A 1 72 ? 0.448 1.229 8.444 1.00 96.50 72 GLN A O 1
ATOM 556 N N . ALA A 1 73 ? -1.302 2.514 8.983 1.00 95.44 73 ALA A N 1
ATOM 557 C CA . ALA A 1 73 ? -1.206 3.332 7.776 1.00 95.44 73 ALA A CA 1
ATOM 558 C C . ALA A 1 73 ? 0.150 4.053 7.676 1.00 95.44 73 ALA A C 1
ATOM 560 O O . ALA A 1 73 ? 0.731 4.132 6.593 1.00 95.44 73 ALA A O 1
ATOM 561 N N . VAL A 1 74 ? 0.683 4.544 8.800 1.00 96.00 74 VAL A N 1
ATOM 562 C CA . VAL A 1 74 ? 2.033 5.126 8.852 1.00 96.00 74 VAL A CA 1
ATOM 563 C C . VAL A 1 74 ? 3.095 4.054 8.602 1.00 96.00 74 VAL A C 1
ATOM 565 O O . VAL A 1 74 ? 3.973 4.267 7.771 1.00 96.00 74 VAL A O 1
ATOM 568 N N . ALA A 1 75 ? 2.996 2.891 9.250 1.00 94.94 75 ALA A N 1
ATOM 569 C CA . ALA A 1 75 ? 3.953 1.798 9.076 1.00 94.94 75 ALA A CA 1
ATOM 570 C C . ALA A 1 75 ? 4.002 1.281 7.624 1.00 94.94 75 ALA A C 1
ATOM 572 O O . ALA A 1 75 ? 5.081 1.205 7.034 1.00 94.94 75 ALA A O 1
ATOM 573 N N . ALA A 1 76 ? 2.841 1.003 7.024 1.00 94.38 76 ALA A N 1
ATOM 574 C CA . ALA A 1 76 ? 2.704 0.556 5.639 1.00 94.38 76 ALA A CA 1
ATOM 575 C C . ALA A 1 76 ? 3.290 1.581 4.657 1.00 94.38 76 ALA A C 1
ATOM 577 O O . ALA A 1 76 ? 4.046 1.225 3.753 1.00 94.38 76 ALA A O 1
ATOM 578 N N . ARG A 1 77 ? 3.013 2.870 4.883 1.00 94.88 77 ARG A N 1
ATOM 579 C CA . ARG A 1 77 ? 3.567 3.974 4.092 1.00 94.88 77 ARG A CA 1
ATOM 580 C C . ARG A 1 77 ? 5.090 4.036 4.179 1.00 94.88 77 ARG A C 1
ATOM 58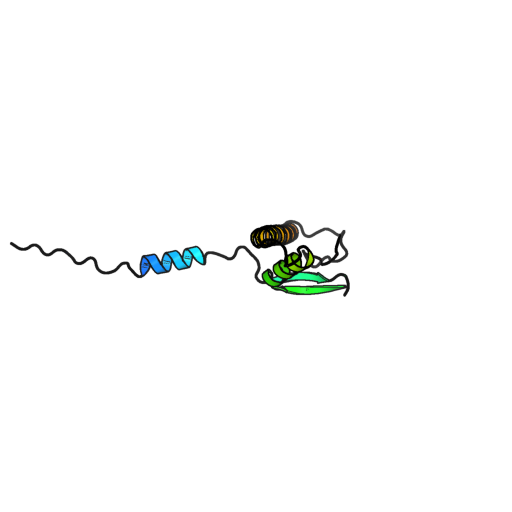2 O O . ARG A 1 77 ? 5.753 4.132 3.148 1.00 94.88 77 ARG A O 1
ATOM 589 N N . THR A 1 78 ? 5.651 3.983 5.387 1.00 93.88 78 THR A N 1
ATOM 590 C CA . THR A 1 78 ? 7.106 4.020 5.598 1.00 93.88 78 THR A CA 1
ATOM 591 C C . THR A 1 78 ? 7.789 2.828 4.942 1.00 93.88 78 THR A C 1
ATOM 593 O O . THR A 1 78 ? 8.811 3.002 4.284 1.00 93.88 78 THR A O 1
ATOM 596 N N . TYR A 1 79 ? 7.213 1.634 5.077 1.00 92.31 79 TYR A N 1
ATOM 597 C CA . TYR A 1 79 ? 7.754 0.425 4.469 1.00 92.31 79 TYR A CA 1
ATOM 598 C C . TYR A 1 79 ? 7.756 0.500 2.939 1.00 92.31 79 TYR A C 1
ATOM 600 O O . TYR A 1 79 ? 8.790 0.267 2.313 1.00 92.31 79 TYR A O 1
ATOM 608 N N . ALA A 1 80 ? 6.624 0.878 2.340 1.00 92.19 80 ALA A N 1
ATOM 609 C CA . ALA A 1 80 ? 6.502 0.994 0.892 1.00 92.19 80 ALA A CA 1
ATOM 610 C C . ALA A 1 80 ? 7.488 2.028 0.330 1.00 92.19 80 ALA A C 1
ATOM 612 O O . ALA A 1 80 ? 8.228 1.742 -0.608 1.00 92.19 80 ALA A O 1
ATOM 613 N N . TYR A 1 81 ? 7.577 3.200 0.963 1.00 92.06 81 TYR A N 1
ATOM 614 C CA . TYR A 1 81 ? 8.532 4.233 0.566 1.00 92.06 81 TYR A CA 1
ATOM 615 C C . TYR A 1 81 ? 9.990 3.772 0.698 1.00 92.06 81 TYR A C 1
ATOM 617 O O . TYR A 1 81 ? 10.793 3.996 -0.205 1.00 92.06 81 TYR A O 1
ATOM 625 N N . TYR A 1 82 ? 10.334 3.084 1.791 1.00 90.44 82 TYR A N 1
ATOM 626 C CA . TYR A 1 82 ? 11.672 2.529 1.990 1.00 90.44 82 TYR A CA 1
ATOM 627 C C . TYR A 1 82 ? 12.057 1.542 0.880 1.00 90.44 82 TYR A C 1
ATOM 629 O O . TYR A 1 82 ? 13.160 1.625 0.346 1.00 90.44 82 TYR A O 1
ATOM 637 N N . LYS A 1 83 ? 11.144 0.645 0.490 1.00 89.19 83 LYS A N 1
ATOM 638 C CA . LYS A 1 83 ? 11.366 -0.318 -0.599 1.00 89.19 83 LYS A CA 1
ATOM 639 C C . LYS A 1 83 ? 11.580 0.357 -1.950 1.00 89.19 83 LYS A C 1
ATOM 641 O O . LYS A 1 83 ? 12.478 -0.037 -2.688 1.00 89.19 83 LYS A O 1
ATOM 646 N N . ILE A 1 84 ? 10.803 1.397 -2.242 1.00 89.38 84 ILE A N 1
ATOM 647 C CA . ILE A 1 84 ? 10.962 2.197 -3.463 1.00 89.38 84 ILE A CA 1
ATOM 648 C C . ILE A 1 84 ? 12.339 2.864 -3.482 1.00 89.38 84 ILE A C 1
ATOM 650 O O . ILE A 1 84 ? 13.062 2.738 -4.465 1.00 89.38 84 ILE A O 1
ATOM 654 N N . LYS A 1 85 ? 12.752 3.488 -2.373 1.00 88.56 85 LYS A N 1
ATOM 655 C CA . LYS A 1 85 ? 14.082 4.105 -2.268 1.00 88.56 85 LYS A CA 1
ATOM 656 C C . LYS A 1 85 ? 15.221 3.105 -2.387 1.00 88.56 85 LYS A C 1
ATOM 658 O O . LYS A 1 85 ? 16.174 3.354 -3.114 1.00 88.56 85 LYS A O 1
ATOM 663 N N . GLN A 1 86 ? 15.090 1.945 -1.756 1.00 84.56 86 GLN A N 1
ATOM 664 C CA . GLN A 1 86 ? 16.070 0.874 -1.890 1.00 84.56 86 GLN A CA 1
ATOM 665 C C . GLN A 1 86 ? 16.232 0.420 -3.351 1.00 84.56 86 GLN A C 1
ATOM 667 O O . GLN A 1 86 ? 17.352 0.161 -3.784 1.00 84.56 86 GLN A O 1
ATOM 672 N N . PHE A 1 87 ? 15.132 0.337 -4.102 1.00 83.56 87 PHE A N 1
ATOM 673 C CA . PHE A 1 87 ? 15.148 -0.029 -5.517 1.00 83.56 87 PHE A CA 1
ATOM 674 C C . PHE A 1 87 ? 15.801 1.050 -6.399 1.00 83.56 87 PHE A C 1
ATOM 676 O O . PHE A 1 87 ? 16.508 0.708 -7.343 1.00 83.56 87 PHE A O 1
ATOM 683 N N . GLU A 1 88 ? 15.608 2.337 -6.081 1.00 80.31 88 GLU A N 1
ATOM 684 C CA . GLU A 1 88 ? 16.278 3.459 -6.762 1.00 80.31 88 GLU A CA 1
ATOM 685 C C . GLU A 1 88 ? 17.799 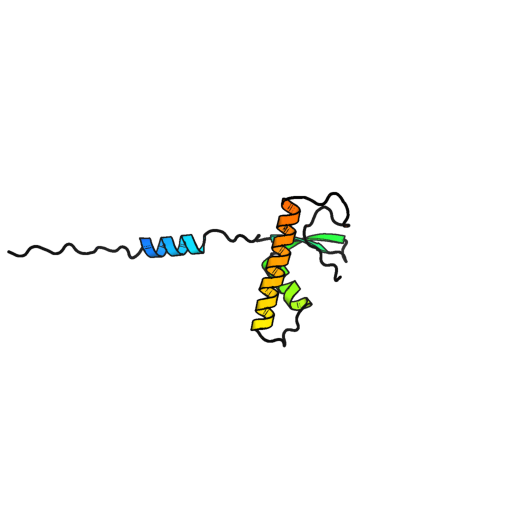3.462 -6.526 1.00 80.31 88 GLU A C 1
ATOM 687 O O . GLU A 1 88 ? 18.567 3.657 -7.469 1.00 80.31 88 GLU A O 1
ATOM 692 N N . ASP A 1 89 ? 18.238 3.238 -5.282 1.00 80.38 89 ASP A N 1
ATOM 693 C CA . ASP A 1 89 ? 19.654 3.318 -4.895 1.00 80.38 89 ASP A CA 1
ATOM 694 C C . ASP A 1 89 ? 20.474 2.115 -5.388 1.00 80.38 89 ASP A C 1
ATOM 696 O O . ASP A 1 89 ? 21.655 2.240 -5.725 1.00 80.38 89 ASP A O 1
ATOM 700 N N . ALA A 1 90 ? 19.861 0.932 -5.411 1.00 71.19 90 ALA A N 1
ATOM 701 C CA . ALA A 1 90 ? 20.482 -0.302 -5.862 1.00 71.19 90 ALA A CA 1
ATOM 702 C C . ALA A 1 90 ? 19.410 -1.219 -6.471 1.00 71.19 90 ALA A C 1
ATOM 704 O O . ALA A 1 90 ? 18.851 -2.059 -5.754 1.00 71.19 90 ALA A O 1
ATOM 705 N N . PRO A 1 91 ? 19.121 -1.097 -7.782 1.00 64.44 91 PRO A N 1
ATOM 706 C CA . PRO A 1 91 ? 18.176 -1.994 -8.428 1.00 64.44 91 PRO A CA 1
ATOM 707 C C . PRO A 1 91 ? 18.662 -3.438 -8.236 1.00 64.44 91 PRO A C 1
ATOM 709 O O . PRO A 1 91 ? 19.855 -3.717 -8.420 1.00 64.44 91 PRO A O 1
ATOM 712 N N . PRO A 1 92 ? 17.786 -4.361 -7.807 1.00 58.72 92 PRO A N 1
ATOM 713 C CA . PRO A 1 92 ? 18.197 -5.702 -7.438 1.00 58.72 92 PRO A CA 1
ATOM 714 C C . PRO A 1 92 ? 18.843 -6.409 -8.630 1.00 58.72 92 PRO A C 1
ATOM 716 O O . PRO A 1 92 ? 18.212 -6.673 -9.652 1.00 58.72 92 PRO A O 1
ATOM 719 N N . ILE A 1 93 ? 20.112 -6.776 -8.461 1.00 56.88 93 ILE A N 1
ATOM 720 C CA . ILE A 1 93 ? 20.824 -7.737 -9.306 1.00 56.88 93 ILE A CA 1
ATOM 721 C C . ILE A 1 93 ? 20.242 -9.130 -9.025 1.00 56.88 93 ILE A C 1
ATOM 723 O O . ILE A 1 93 ? 20.784 -9.909 -8.252 1.00 56.88 93 ILE A O 1
ATOM 727 N N . THR A 1 94 ? 19.071 -9.390 -9.613 1.00 56.19 94 THR A N 1
ATOM 728 C CA . THR A 1 94 ? 18.429 -10.703 -9.794 1.00 56.19 94 THR A CA 1
ATOM 729 C C . THR A 1 94 ? 18.351 -11.597 -8.550 1.00 56.19 94 THR A C 1
ATOM 731 O O . THR A 1 94 ? 19.220 -12.441 -8.338 1.00 56.19 94 THR A O 1
ATOM 734 N N . MET A 1 95 ? 17.258 -11.508 -7.782 1.00 52.25 95 MET A N 1
ATOM 735 C CA . MET A 1 95 ? 16.806 -12.654 -6.967 1.00 52.25 95 MET A CA 1
ATOM 736 C C . MET A 1 95 ? 15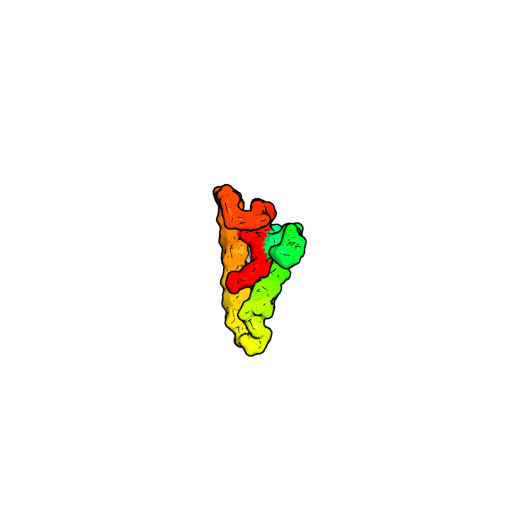.318 -12.639 -6.576 1.00 52.25 95 MET A C 1
ATOM 738 O O . MET A 1 95 ? 14.918 -13.359 -5.669 1.00 52.25 95 MET A O 1
ATOM 742 N N . HIS A 1 96 ? 14.491 -11.851 -7.264 1.00 55.97 96 HIS A N 1
ATOM 743 C CA . HIS A 1 96 ? 13.036 -11.885 -7.124 1.00 55.97 96 HIS A CA 1
ATOM 744 C C . HIS A 1 96 ? 12.388 -11.916 -8.521 1.00 55.97 96 HIS A C 1
ATOM 746 O O . HIS A 1 96 ? 12.961 -11.340 -9.449 1.00 55.97 96 HIS A O 1
ATOM 752 N N . PRO A 1 97 ? 11.244 -12.604 -8.700 1.00 56.84 97 PRO A N 1
ATOM 753 C CA . PRO A 1 97 ? 10.651 -12.909 -10.010 1.00 56.84 97 PRO A CA 1
ATOM 754 C C . PRO A 1 97 ? 10.150 -11.692 -10.814 1.00 56.84 97 PRO A C 1
ATOM 756 O O . PRO A 1 97 ? 9.695 -11.860 -11.941 1.00 56.84 97 PRO A O 1
ATOM 759 N N . HIS A 1 98 ? 10.276 -10.477 -10.281 1.00 64.25 98 HIS A N 1
ATOM 760 C CA . HIS A 1 98 ? 9.886 -9.217 -10.913 1.00 64.25 98 HIS A CA 1
ATOM 761 C C . HIS A 1 98 ? 11.058 -8.219 -10.844 1.00 64.25 98 HIS A C 1
ATOM 763 O O . HIS A 1 98 ? 11.324 -7.582 -9.826 1.00 64.25 98 HIS A O 1
ATOM 769 N N . ALA A 1 99 ? 11.800 -8.076 -11.943 1.00 63.22 99 ALA A N 1
ATOM 770 C CA . ALA A 1 99 ? 12.896 -7.104 -12.021 1.00 63.22 99 ALA A CA 1
ATOM 771 C C . ALA A 1 99 ? 12.397 -5.647 -12.124 1.00 63.22 99 ALA A C 1
ATOM 773 O O . ALA A 1 99 ? 13.165 -4.723 -11.869 1.00 63.22 99 ALA A O 1
ATOM 774 N N . ASP A 1 100 ? 11.115 -5.454 -12.449 1.00 70.38 100 ASP A N 1
ATOM 775 C CA . ASP A 1 100 ? 10.576 -4.176 -12.929 1.00 70.38 100 ASP A CA 1
ATOM 776 C C . ASP A 1 100 ? 9.686 -3.447 -11.904 1.00 70.38 100 ASP A C 1
ATOM 778 O O . ASP A 1 100 ? 9.127 -2.396 -12.214 1.00 70.38 100 ASP A O 1
ATOM 782 N N . ALA A 1 101 ? 9.528 -3.989 -10.689 1.00 77.94 101 ALA A N 1
ATOM 783 C CA . ALA A 1 101 ? 8.688 -3.389 -9.651 1.00 77.94 101 ALA A CA 1
ATOM 784 C C . ALA A 1 101 ? 9.341 -3.436 -8.254 1.00 77.94 101 ALA A C 1
ATOM 786 O O . ALA A 1 101 ? 9.806 -4.501 -7.834 1.00 77.94 101 ALA A O 1
ATOM 787 N N . PRO A 1 102 ? 9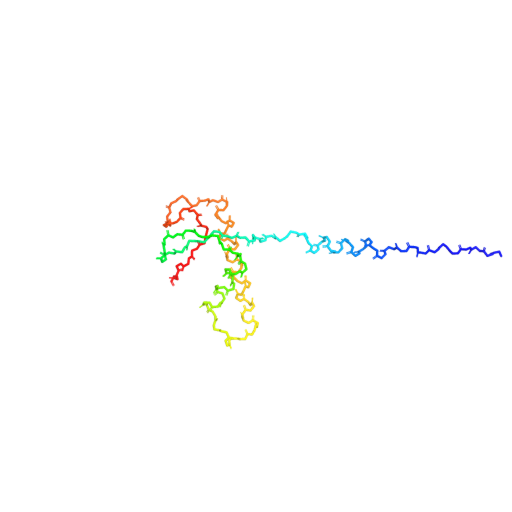.327 -2.318 -7.496 1.00 79.44 102 PRO A N 1
ATOM 788 C CA . PRO A 1 102 ? 9.856 -2.251 -6.132 1.00 79.44 102 PRO A CA 1
ATOM 789 C C . PRO A 1 102 ? 8.975 -2.945 -5.079 1.00 79.44 102 PRO A C 1
ATOM 791 O O . PRO A 1 102 ? 9.460 -3.252 -3.989 1.00 79.44 102 PRO A O 1
ATOM 794 N N . ILE A 1 103 ? 7.685 -3.160 -5.369 1.00 85.62 103 ILE A N 1
ATOM 795 C CA . ILE A 1 103 ? 6.667 -3.652 -4.426 1.00 85.62 103 ILE A CA 1
ATOM 796 C C . ILE A 1 103 ? 5.926 -4.855 -5.017 1.00 85.62 103 ILE A C 1
ATOM 798 O O . ILE A 1 103 ? 5.710 -4.906 -6.226 1.00 85.62 103 ILE A O 1
ATOM 802 N N . CYS A 1 104 ? 5.526 -5.808 -4.167 1.00 84.69 104 CYS A N 1
ATOM 803 C CA . CYS A 1 104 ? 4.836 -7.046 -4.556 1.00 84.69 104 CYS A CA 1
ATOM 804 C C . CYS A 1 104 ? 3.658 -7.358 -3.652 1.00 84.69 104 CYS A C 1
ATOM 806 O O . CYS A 1 104 ? 3.683 -7.004 -2.475 1.00 84.69 104 CYS A O 1
ATOM 808 N N . THR A 1 105 ? 2.677 -8.078 -4.193 1.00 81.19 105 THR A N 1
ATOM 809 C CA . THR A 1 105 ? 1.475 -8.497 -3.461 1.00 81.19 105 THR A CA 1
ATOM 810 C C . THR A 1 105 ? 1.561 -9.897 -2.849 1.00 81.19 105 THR A C 1
ATOM 812 O O . THR A 1 105 ? 0.534 -10.401 -2.406 1.00 81.19 105 THR A O 1
ATOM 815 N N . GLU A 1 106 ? 2.724 -10.562 -2.832 1.00 73.06 106 GLU A N 1
ATOM 816 C CA . GLU A 1 106 ? 2.816 -11.875 -2.175 1.00 73.06 106 GLU A CA 1
ATOM 817 C C . GLU A 1 106 ? 2.632 -11.740 -0.662 1.00 73.06 106 GLU A C 1
ATOM 819 O O . GLU A 1 106 ? 3.389 -11.001 -0.023 1.00 73.06 106 GLU A O 1
ATOM 824 N N . PRO A 1 107 ? 1.673 -12.468 -0.070 1.00 57.78 107 PRO A N 1
ATOM 825 C CA . PRO A 1 107 ? 1.618 -12.618 1.368 1.00 57.78 107 PRO A CA 1
ATOM 826 C C . PRO A 1 107 ? 2.741 -13.580 1.772 1.00 57.78 107 PRO A C 1
ATOM 828 O O . PRO A 1 107 ? 2.731 -14.749 1.386 1.00 57.78 107 PRO A O 1
ATOM 831 N N . THR A 1 108 ? 3.740 -13.078 2.498 1.00 50.44 108 THR A N 1
ATOM 832 C CA . THR A 1 108 ? 4.711 -13.928 3.217 1.00 50.44 108 THR A CA 1
ATOM 833 C C . THR A 1 108 ? 4.029 -14.907 4.162 1.00 50.44 108 THR A C 1
ATOM 835 O O . THR A 1 108 ? 3.027 -14.508 4.797 1.00 50.44 108 THR A O 1
#